Protein AF-A0A2C5YL53-F1 (afdb_monomer_lite)

pLDDT: mean 87.65, std 9.69, range [36.19, 98.06]

Structure (mmCIF, N/CA/C/O backbone):
data_AF-A0A2C5YL53-F1
#
_entry.id   AF-A0A2C5YL53-F1
#
loop_
_atom_site.group_PDB
_atom_site.id
_atom_site.type_symbol
_atom_site.label_atom_id
_atom_site.label_alt_id
_atom_site.label_comp_id
_atom_site.label_asym_id
_atom_site.label_entity_id
_atom_site.label_seq_id
_atom_site.pdbx_PDB_ins_code
_atom_site.Cartn_x
_atom_site.Cartn_y
_atom_site.Cartn_z
_atom_site.occupancy
_atom_site.B_iso_or_equiv
_atom_site.auth_seq_id
_atom_site.auth_comp_id
_atom_site.auth_asym_id
_atom_site.auth_atom_id
_atom_site.pdbx_PDB_model_num
ATOM 1 N N . MET A 1 1 ? 35.167 1.825 -44.037 1.00 55.91 1 MET A N 1
ATOM 2 C CA . MET A 1 1 ? 34.354 2.134 -42.849 1.00 55.91 1 MET A CA 1
ATOM 3 C C . MET A 1 1 ? 33.464 3.295 -43.216 1.00 55.91 1 MET A C 1
ATOM 5 O O . MET A 1 1 ? 33.931 4.430 -43.258 1.00 55.91 1 MET A O 1
ATOM 9 N N . SER A 1 2 ? 32.232 2.984 -43.603 1.00 74.94 2 SER A N 1
ATOM 10 C CA . SER A 1 2 ? 31.221 4.004 -43.865 1.00 74.94 2 SER A CA 1
ATOM 11 C C . SER A 1 2 ? 30.862 4.722 -42.558 1.00 74.94 2 SER A C 1
ATOM 13 O O . SER A 1 2 ? 30.930 4.134 -41.478 1.00 74.94 2 SER A O 1
ATOM 15 N N . TYR A 1 3 ? 30.468 5.994 -42.646 1.00 77.06 3 TYR A N 1
ATOM 16 C CA . TYR A 1 3 ? 29.974 6.778 -41.508 1.00 77.06 3 TYR A CA 1
ATOM 17 C C . TYR A 1 3 ? 28.861 6.039 -40.740 1.00 77.06 3 TYR A C 1
ATOM 19 O O . TYR A 1 3 ? 28.864 6.017 -39.510 1.00 77.06 3 TYR A O 1
ATOM 27 N N . PHE A 1 4 ? 27.978 5.352 -41.472 1.00 78.06 4 PHE A N 1
ATOM 28 C CA . PHE A 1 4 ? 26.889 4.553 -40.912 1.00 78.06 4 PHE A CA 1
ATOM 29 C C . PHE A 1 4 ? 27.390 3.344 -40.103 1.00 78.06 4 PHE A C 1
ATOM 31 O O . PHE A 1 4 ? 26.978 3.153 -38.963 1.00 78.06 4 PHE A O 1
ATOM 38 N N . GLU A 1 5 ? 28.344 2.572 -40.634 1.00 79.69 5 GLU A N 1
ATOM 39 C CA . GLU A 1 5 ? 28.942 1.426 -39.926 1.00 79.69 5 GLU A CA 1
ATOM 40 C C . GLU A 1 5 ? 29.615 1.865 -38.619 1.00 79.69 5 GLU A C 1
ATOM 42 O O . GLU A 1 5 ? 29.435 1.239 -37.574 1.00 79.69 5 GLU A O 1
ATOM 47 N N . ALA A 1 6 ? 30.337 2.991 -38.652 1.00 80.12 6 ALA A N 1
ATOM 48 C CA . ALA A 1 6 ? 30.967 3.566 -37.468 1.00 80.12 6 ALA A CA 1
ATOM 49 C C . ALA A 1 6 ? 29.929 4.026 -36.425 1.00 80.12 6 ALA A C 1
ATOM 51 O O . ALA A 1 6 ? 30.144 3.860 -35.222 1.00 80.12 6 ALA A O 1
ATOM 52 N N . GLN A 1 7 ? 28.792 4.573 -36.865 1.00 81.19 7 GLN A N 1
ATOM 53 C CA . GLN A 1 7 ? 27.691 5.000 -35.998 1.00 81.19 7 GLN A CA 1
ATOM 54 C C . GLN A 1 7 ? 26.945 3.817 -35.361 1.00 81.19 7 GLN A C 1
ATOM 56 O O . GLN A 1 7 ? 26.636 3.865 -34.165 1.00 81.19 7 GLN A O 1
ATOM 61 N N . VAL A 1 8 ? 26.715 2.740 -36.117 1.00 83.50 8 VAL A N 1
ATOM 62 C CA . VAL A 1 8 ? 26.142 1.482 -35.611 1.00 83.50 8 VAL A CA 1
ATOM 63 C C . VAL A 1 8 ? 27.079 0.854 -34.581 1.00 83.50 8 VAL A C 1
ATOM 65 O O . VAL A 1 8 ? 26.652 0.527 -33.473 1.00 83.50 8 VAL A O 1
ATOM 68 N N . GLN A 1 9 ? 28.374 0.758 -34.890 1.00 83.94 9 GLN A N 1
ATOM 69 C CA . GLN A 1 9 ? 29.352 0.150 -33.989 1.00 83.94 9 GLN A CA 1
ATOM 70 C C . GLN A 1 9 ? 29.544 0.967 -32.704 1.00 83.94 9 GLN A C 1
ATOM 72 O O . GLN A 1 9 ? 29.633 0.397 -31.617 1.00 83.94 9 GLN A O 1
ATOM 77 N N . LYS A 1 10 ? 29.522 2.303 -32.798 1.00 82.94 10 LYS A N 1
ATOM 78 C CA . LYS A 1 10 ? 29.564 3.203 -31.634 1.00 82.94 10 LYS A CA 1
ATOM 79 C C . LYS A 1 10 ? 28.317 3.080 -30.750 1.00 82.94 10 LYS A C 1
ATOM 81 O O . LYS A 1 10 ? 28.411 3.221 -29.533 1.00 82.94 10 LYS A O 1
ATOM 86 N N . SER A 1 11 ? 27.162 2.814 -31.351 1.00 86.94 11 SER A N 1
ATOM 87 C CA . SER A 1 11 ? 25.888 2.679 -30.639 1.00 86.94 11 SER A CA 1
ATOM 88 C C . SER A 1 11 ? 25.658 1.287 -30.045 1.00 86.94 11 SER A C 1
ATOM 90 O O . SER A 1 11 ? 24.863 1.153 -29.117 1.00 86.94 11 SER A O 1
ATOM 92 N N . ALA A 1 12 ? 26.362 0.258 -30.526 1.00 88.31 12 ALA A N 1
ATOM 93 C CA . ALA A 1 12 ? 26.177 -1.132 -30.107 1.00 88.31 12 ALA A CA 1
ATOM 94 C C . ALA A 1 12 ? 26.400 -1.343 -28.600 1.00 88.31 12 ALA A C 1
ATOM 96 O O . ALA A 1 12 ? 25.558 -1.944 -27.932 1.00 88.31 12 ALA A O 1
ATOM 97 N N . THR A 1 13 ? 27.483 -0.790 -28.041 1.00 88.06 13 THR A N 1
ATOM 98 C CA . THR A 1 13 ? 27.760 -0.867 -26.595 1.00 88.06 13 THR A CA 1
ATOM 99 C C . THR A 1 13 ? 26.643 -0.215 -25.787 1.00 88.06 13 THR A C 1
ATOM 101 O O . THR A 1 13 ? 26.160 -0.781 -24.811 1.00 88.06 13 THR A O 1
ATOM 104 N N . ARG A 1 14 ? 26.167 0.951 -26.239 1.00 88.69 14 ARG A N 1
ATOM 105 C CA . ARG A 1 14 ? 25.099 1.683 -25.558 1.00 88.69 14 ARG A CA 1
ATOM 106 C C . ARG A 1 14 ? 23.754 0.955 -25.625 1.00 88.69 14 ARG A C 1
ATOM 108 O O . ARG A 1 14 ? 22.998 0.990 -24.660 1.00 88.69 14 ARG A O 1
ATOM 115 N N . ASN A 1 15 ? 23.463 0.297 -26.743 1.00 91.88 15 ASN A N 1
ATOM 116 C CA . ASN A 1 15 ? 22.277 -0.538 -26.913 1.00 91.88 15 ASN A CA 1
ATOM 117 C C . ASN A 1 15 ? 22.295 -1.719 -25.926 1.00 91.88 15 ASN A C 1
ATOM 119 O O . ASN A 1 15 ? 21.332 -1.915 -25.191 1.00 91.88 15 ASN A O 1
ATOM 123 N N . ALA A 1 16 ? 23.423 -2.433 -25.825 1.00 92.25 16 ALA A N 1
ATOM 124 C CA . ALA A 1 16 ? 23.577 -3.544 -24.885 1.00 92.25 16 ALA A CA 1
ATOM 125 C C . ALA A 1 16 ? 23.366 -3.115 -23.420 1.00 92.25 16 ALA A C 1
ATOM 127 O O . ALA A 1 16 ? 22.621 -3.770 -22.696 1.00 92.25 16 ALA A O 1
ATOM 128 N N . GLU A 1 17 ? 23.946 -1.982 -23.004 1.00 92.81 17 GLU A N 1
ATOM 129 C CA . GLU A 1 17 ? 23.732 -1.410 -21.663 1.00 92.81 17 GLU A CA 1
ATOM 130 C C . GLU A 1 17 ? 22.253 -1.100 -21.383 1.00 92.81 17 GLU A C 1
ATOM 132 O O . GLU A 1 17 ? 21.745 -1.380 -20.296 1.00 92.81 17 GLU A O 1
ATOM 137 N N . LEU A 1 18 ? 21.550 -0.504 -22.353 1.00 93.38 18 LEU A N 1
ATOM 138 C CA . LEU A 1 18 ? 20.139 -0.143 -22.207 1.00 93.38 18 LEU A CA 1
ATOM 139 C C . LEU A 1 18 ? 19.238 -1.380 -22.154 1.00 93.38 18 LEU A C 1
ATOM 141 O O . LEU A 1 18 ? 18.326 -1.420 -21.333 1.00 93.38 18 LEU A O 1
ATOM 145 N N . LEU A 1 19 ? 19.506 -2.393 -22.981 1.00 94.31 19 LEU A N 1
ATOM 146 C CA . LEU A 1 19 ? 18.771 -3.659 -22.964 1.00 94.31 19 LEU A CA 1
ATOM 147 C C . LEU A 1 19 ? 18.985 -4.425 -21.658 1.00 94.31 19 LEU A C 1
ATOM 149 O O . LEU A 1 19 ? 18.028 -4.970 -21.111 1.00 94.31 19 LEU A O 1
ATOM 153 N N . GLN A 1 20 ? 20.209 -4.426 -21.128 1.00 95.06 20 GLN A N 1
ATOM 154 C CA . GLN A 1 20 ? 20.484 -5.014 -19.822 1.00 95.06 20 GLN A CA 1
ATOM 155 C C . GL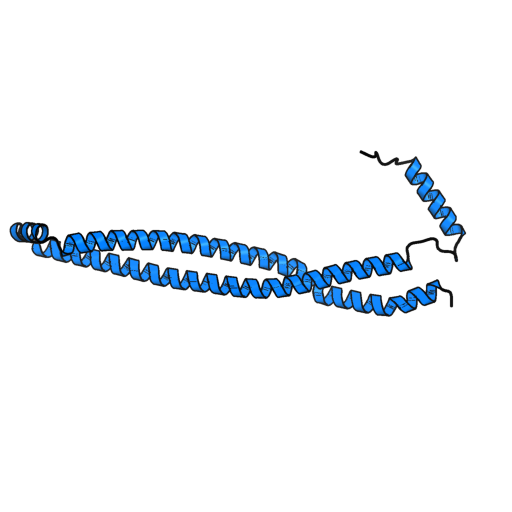N A 1 20 ? 19.692 -4.295 -18.722 1.00 95.06 20 GLN A C 1
ATOM 157 O O . GLN A 1 20 ? 19.012 -4.944 -17.931 1.00 95.06 20 GLN A O 1
ATOM 162 N N . LEU A 1 21 ? 19.712 -2.958 -18.708 1.00 92.94 21 LEU A N 1
ATOM 163 C CA . LEU A 1 21 ? 18.955 -2.167 -17.735 1.00 92.94 21 LEU A CA 1
ATOM 164 C C . LEU A 1 21 ? 17.440 -2.405 -17.844 1.00 92.94 21 LEU A C 1
ATOM 166 O O . LEU A 1 21 ? 16.752 -2.462 -16.823 1.00 92.94 21 LEU A O 1
ATOM 170 N N . LEU A 1 22 ? 16.913 -2.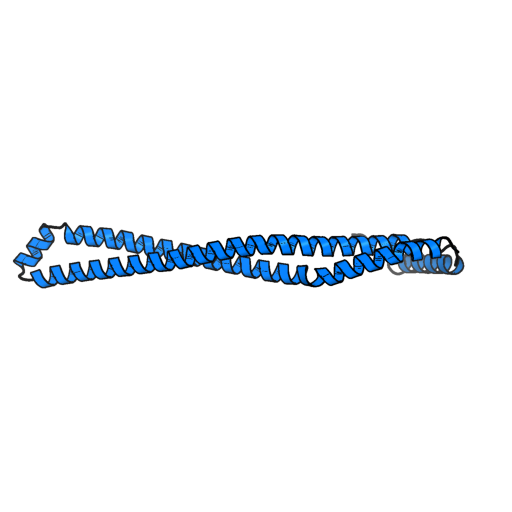553 -19.062 1.00 93.50 22 LEU A N 1
ATOM 171 C CA . LEU A 1 22 ? 15.511 -2.905 -19.289 1.00 93.50 22 LEU A CA 1
ATOM 172 C C . LEU A 1 22 ? 15.189 -4.282 -18.712 1.00 93.50 22 LEU A C 1
ATOM 174 O O . LEU A 1 22 ? 14.246 -4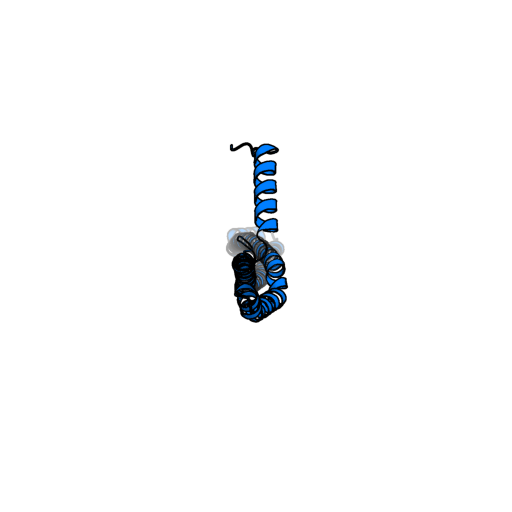.385 -17.936 1.00 93.50 22 LEU A O 1
ATOM 178 N N . ALA A 1 23 ? 16.004 -5.299 -19.000 1.00 93.12 23 ALA A N 1
ATOM 179 C CA . ALA A 1 23 ? 15.816 -6.647 -18.465 1.00 93.12 23 ALA A CA 1
ATOM 180 C C . ALA A 1 23 ? 15.867 -6.680 -16.926 1.00 93.12 23 ALA A C 1
ATOM 182 O O . ALA A 1 23 ? 15.050 -7.339 -16.287 1.00 93.12 23 ALA A O 1
ATOM 183 N N . GLU A 1 24 ? 16.783 -5.925 -16.316 1.00 93.00 24 GLU A N 1
ATOM 184 C CA . GLU A 1 24 ? 16.892 -5.812 -14.857 1.00 93.00 24 GLU A CA 1
ATOM 185 C C . GLU A 1 24 ? 15.666 -5.137 -14.222 1.00 93.00 24 GLU A C 1
ATOM 187 O O . GLU A 1 24 ? 15.317 -5.441 -13.082 1.00 93.00 24 GLU A O 1
ATOM 192 N N . THR A 1 25 ? 14.995 -4.231 -14.938 1.00 93.88 25 THR A N 1
ATOM 193 C CA . THR A 1 25 ? 13.903 -3.400 -14.398 1.00 93.88 25 THR A CA 1
ATOM 194 C C . THR A 1 25 ? 12.515 -3.742 -14.942 1.00 93.88 25 THR A C 1
ATOM 196 O O . THR A 1 25 ? 11.543 -3.104 -14.546 1.00 93.88 25 THR A O 1
ATOM 199 N N . ASP A 1 26 ? 12.394 -4.760 -15.793 1.00 91.75 26 ASP A N 1
ATOM 200 C CA . ASP A 1 26 ? 11.147 -5.140 -16.474 1.00 91.75 26 ASP A CA 1
ATOM 201 C C . ASP A 1 26 ? 10.015 -5.489 -15.490 1.00 91.75 26 ASP A C 1
ATOM 203 O O . ASP A 1 26 ? 8.858 -5.101 -15.645 1.00 91.75 26 ASP A O 1
ATOM 207 N N . HIS A 1 27 ? 10.376 -6.126 -14.376 1.00 91.25 27 HIS A N 1
ATOM 208 C CA . HIS A 1 27 ? 9.446 -6.486 -13.308 1.00 91.25 27 HIS A CA 1
ATOM 209 C C . HIS A 1 27 ? 8.880 -5.278 -12.537 1.00 91.25 27 HIS A C 1
ATOM 211 O O . HIS A 1 27 ? 7.893 -5.424 -11.814 1.00 91.25 27 HIS A O 1
ATOM 217 N N . ALA A 1 28 ? 9.491 -4.093 -12.640 1.00 91.94 28 ALA A N 1
ATOM 218 C CA . ALA A 1 28 ? 9.195 -2.972 -11.751 1.00 91.94 28 ALA A CA 1
ATOM 219 C C . ALA A 1 28 ? 7.803 -2.369 -11.983 1.00 91.94 28 ALA A C 1
ATOM 221 O O . ALA A 1 28 ? 7.126 -2.025 -11.016 1.00 91.94 28 ALA A O 1
ATOM 222 N N . SER A 1 29 ? 7.362 -2.260 -13.238 1.00 90.31 29 SER A N 1
ATOM 223 C CA . SER A 1 29 ? 6.042 -1.717 -13.589 1.00 90.31 29 SER A CA 1
ATOM 224 C C . SER A 1 29 ? 4.882 -2.588 -13.081 1.00 90.31 29 SER A C 1
ATOM 226 O O . SER A 1 29 ? 4.065 -2.074 -12.313 1.00 90.31 29 SER A O 1
ATOM 228 N N . PRO A 1 30 ? 4.803 -3.900 -13.399 1.00 94.00 30 PRO A N 1
ATOM 229 C CA . PRO A 1 30 ? 3.730 -4.746 -12.873 1.00 94.00 30 PRO A CA 1
ATOM 230 C C . PRO A 1 30 ? 3.794 -4.888 -11.344 1.00 94.00 30 PRO A C 1
ATOM 232 O O . PRO A 1 30 ? 2.756 -4.881 -10.679 1.00 94.00 30 PRO A O 1
ATOM 235 N N . ALA A 1 31 ? 4.999 -4.946 -10.761 1.00 93.31 31 ALA A N 1
ATOM 236 C CA . ALA A 1 31 ? 5.160 -4.976 -9.309 1.00 93.31 31 ALA A CA 1
ATOM 237 C C . ALA A 1 31 ? 4.657 -3.686 -8.642 1.00 93.31 31 ALA A C 1
ATOM 239 O O . ALA A 1 31 ? 4.032 -3.752 -7.583 1.00 93.31 31 ALA A O 1
ATOM 240 N N . LEU A 1 32 ? 4.887 -2.518 -9.256 1.00 94.62 32 LEU A N 1
ATOM 241 C CA . LEU A 1 32 ? 4.387 -1.235 -8.764 1.00 94.62 32 LEU A CA 1
ATOM 242 C C . LEU A 1 32 ? 2.856 -1.194 -8.765 1.00 94.62 32 LEU A C 1
ATOM 244 O O . LEU A 1 32 ? 2.268 -0.809 -7.755 1.00 94.62 32 LEU A O 1
ATOM 248 N N . GLU A 1 33 ? 2.209 -1.621 -9.851 1.00 94.75 33 GLU A N 1
ATOM 249 C CA . GLU A 1 33 ? 0.744 -1.670 -9.934 1.00 94.75 33 GLU A CA 1
ATOM 250 C C . GLU A 1 33 ? 0.142 -2.586 -8.864 1.00 94.75 33 GLU A C 1
ATOM 252 O O . GLU A 1 33 ? -0.800 -2.205 -8.164 1.00 94.75 33 GLU A O 1
ATOM 257 N N . GLN A 1 34 ? 0.713 -3.780 -8.689 1.00 95.31 34 GLN A N 1
ATOM 258 C CA . GLN A 1 34 ? 0.279 -4.705 -7.647 1.00 95.31 34 GLN A CA 1
ATOM 259 C C . GLN A 1 34 ? 0.463 -4.099 -6.249 1.00 95.31 34 GLN A C 1
ATOM 261 O O . GLN A 1 34 ? -0.440 -4.185 -5.413 1.00 95.31 34 GLN A O 1
ATOM 266 N N . HIS A 1 35 ? 1.596 -3.438 -6.000 1.00 95.12 35 HIS A N 1
ATOM 267 C CA . HIS A 1 35 ? 1.850 -2.762 -4.730 1.00 95.12 35 HIS A CA 1
ATOM 268 C C . HIS A 1 35 ? 0.895 -1.597 -4.472 1.00 95.12 35 HIS A C 1
ATOM 270 O O . HIS A 1 35 ? 0.518 -1.375 -3.322 1.00 95.12 35 HIS A O 1
ATOM 276 N N . MET A 1 36 ? 0.491 -0.857 -5.507 1.00 95.69 36 MET A N 1
ATOM 277 C CA . MET A 1 36 ? -0.504 0.209 -5.376 1.00 95.69 36 MET A CA 1
ATOM 278 C C . MET A 1 36 ? -1.863 -0.345 -4.948 1.00 95.69 36 MET A C 1
ATOM 280 O O . MET A 1 36 ? -2.457 0.191 -4.017 1.00 95.69 36 MET A O 1
ATOM 284 N N . ARG A 1 37 ? -2.303 -1.465 -5.533 1.00 97.12 37 ARG A N 1
ATOM 285 C CA . ARG A 1 37 ? -3.545 -2.141 -5.119 1.00 97.12 37 ARG A CA 1
ATOM 286 C C . ARG A 1 37 ? -3.478 -2.647 -3.680 1.00 97.12 37 ARG A C 1
ATOM 288 O O . ARG A 1 37 ? -4.430 -2.483 -2.928 1.00 97.12 37 ARG A O 1
ATOM 295 N N . PHE A 1 38 ? -2.347 -3.226 -3.275 1.00 96.81 38 PHE A N 1
ATOM 296 C CA . PHE A 1 38 ? -2.137 -3.646 -1.885 1.00 96.81 38 PHE A CA 1
ATOM 297 C C . PHE A 1 38 ? -2.215 -2.462 -0.911 1.00 96.81 38 PHE A C 1
ATOM 299 O O . PHE A 1 38 ? -2.817 -2.546 0.154 1.00 96.81 38 PHE A O 1
ATOM 306 N N . ILE A 1 39 ? -1.635 -1.330 -1.301 1.00 97.50 39 ILE A N 1
ATOM 307 C CA . ILE A 1 39 ? -1.707 -0.073 -0.561 1.00 97.50 39 ILE A CA 1
ATOM 308 C C . ILE A 1 39 ? -3.153 0.424 -0.414 1.00 97.50 39 ILE A C 1
ATOM 310 O O . ILE A 1 39 ? -3.530 0.864 0.671 1.00 97.50 39 ILE A O 1
ATOM 314 N N . GLU A 1 40 ? -3.939 0.378 -1.487 1.00 97.81 40 GLU A N 1
ATOM 315 C CA . GLU A 1 40 ? -5.350 0.774 -1.473 1.00 97.81 40 GLU A CA 1
ATOM 316 C C . GLU A 1 40 ? -6.175 -0.134 -0.559 1.00 97.81 40 GLU A C 1
ATOM 318 O O . GLU A 1 40 ? -6.999 0.356 0.211 1.00 97.81 40 GLU A O 1
ATOM 323 N N . ASP A 1 41 ? -5.911 -1.441 -0.587 1.00 97.88 41 ASP A N 1
ATOM 324 C CA . ASP A 1 41 ? -6.551 -2.399 0.313 1.00 97.88 41 ASP A CA 1
ATOM 325 C C . ASP A 1 41 ? -6.213 -2.109 1.784 1.00 97.88 41 ASP A C 1
ATOM 327 O O . ASP A 1 41 ? -7.112 -2.029 2.620 1.00 97.88 41 ASP A O 1
ATOM 331 N N . LEU A 1 42 ? -4.943 -1.827 2.103 1.00 98.00 42 LEU A N 1
ATOM 332 C CA . LEU A 1 42 ? -4.546 -1.391 3.447 1.00 98.00 42 LEU A CA 1
ATOM 333 C C . LEU A 1 42 ? -5.263 -0.100 3.872 1.00 98.00 42 LEU A C 1
ATOM 335 O O . LEU A 1 42 ? -5.709 -0.002 5.014 1.00 98.00 42 LEU A O 1
ATOM 339 N N . ASP A 1 43 ? -5.412 0.881 2.977 1.00 97.81 43 ASP A N 1
ATOM 340 C CA . ASP A 1 43 ? -6.159 2.111 3.275 1.00 97.81 43 ASP A CA 1
ATOM 341 C C . ASP A 1 43 ? -7.639 1.828 3.570 1.00 97.81 43 ASP A C 1
ATOM 343 O O . ASP A 1 43 ? -8.207 2.428 4.487 1.00 97.81 43 ASP A O 1
ATOM 347 N N . CYS A 1 44 ? -8.264 0.908 2.833 1.00 98.06 44 CYS A N 1
ATOM 348 C CA . CYS A 1 44 ? -9.629 0.457 3.101 1.00 98.06 44 CYS A CA 1
ATOM 349 C C . CYS A 1 44 ? -9.730 -0.235 4.467 1.00 98.06 44 CYS A C 1
ATOM 351 O O . CYS A 1 44 ? -10.581 0.133 5.275 1.00 98.06 44 CYS A O 1
ATOM 353 N N . GLN A 1 45 ? -8.817 -1.159 4.778 1.00 97.56 45 GLN A N 1
ATOM 354 C CA . GLN A 1 45 ? -8.795 -1.853 6.069 1.00 97.56 45 GLN A CA 1
ATOM 355 C C . GLN A 1 45 ? -8.582 -0.890 7.249 1.00 97.56 45 GLN A C 1
ATOM 357 O O . GLN A 1 45 ? -9.226 -1.036 8.292 1.00 97.56 45 GLN A O 1
ATOM 362 N N . ILE A 1 46 ? -7.721 0.123 7.092 1.00 98.06 46 ILE A N 1
ATOM 363 C CA . ILE A 1 46 ? -7.510 1.167 8.106 1.00 98.06 46 ILE A CA 1
ATOM 364 C C . ILE A 1 46 ? -8.795 1.969 8.329 1.00 98.06 46 ILE A C 1
ATOM 366 O O . ILE A 1 46 ? -9.158 2.210 9.479 1.00 98.06 46 ILE A O 1
ATOM 370 N N . ARG A 1 47 ? -9.505 2.359 7.260 1.00 98.06 47 ARG A N 1
ATOM 371 C CA . ARG A 1 47 ? -10.778 3.094 7.371 1.00 98.06 47 ARG A CA 1
ATOM 372 C C . ARG A 1 47 ? -11.837 2.277 8.101 1.00 98.06 47 ARG A C 1
ATOM 374 O O . ARG A 1 47 ? -12.437 2.783 9.046 1.00 98.06 47 ARG A O 1
ATOM 381 N N . ASP A 1 48 ? -12.006 1.014 7.723 1.00 97.62 48 ASP A N 1
ATOM 382 C CA . ASP A 1 48 ? -12.945 0.101 8.378 1.00 97.62 48 ASP A CA 1
ATOM 383 C C . ASP A 1 48 ? -12.613 -0.066 9.866 1.00 97.62 48 ASP A C 1
ATOM 385 O O . ASP A 1 48 ? -13.499 -0.057 10.725 1.00 97.62 48 ASP A O 1
ATOM 389 N N . SER A 1 49 ? -11.326 -0.199 10.191 1.00 97.00 49 SER A N 1
ATOM 390 C CA . SER A 1 49 ? -10.861 -0.308 11.571 1.00 97.00 49 SER A CA 1
ATOM 391 C C . SER A 1 49 ? -11.078 0.991 12.361 1.00 97.00 49 SER A C 1
ATOM 393 O O . SER A 1 49 ? -11.582 0.956 13.485 1.00 97.00 49 SER A O 1
ATOM 395 N N . ASP A 1 50 ? -10.798 2.154 11.766 1.00 97.12 50 ASP A N 1
ATOM 396 C CA . ASP A 1 50 ? -11.071 3.464 12.368 1.00 97.12 50 ASP A CA 1
ATOM 397 C C . ASP A 1 50 ? -12.579 3.650 12.642 1.00 97.12 50 ASP A C 1
ATOM 399 O O . ASP A 1 50 ? -12.968 4.164 13.696 1.00 97.12 50 ASP A O 1
ATOM 403 N N . GLU A 1 51 ? -13.456 3.205 11.738 1.00 97.25 51 GLU A N 1
ATOM 404 C CA . GLU A 1 51 ? -14.908 3.215 11.947 1.00 97.25 51 GLU A CA 1
ATOM 405 C C . GLU A 1 51 ? -15.339 2.280 13.082 1.00 97.25 51 GLU A C 1
ATOM 407 O O . GLU A 1 51 ? -16.140 2.666 13.947 1.00 97.25 51 GLU A O 1
ATOM 412 N N . ARG A 1 52 ? -14.769 1.071 13.150 1.00 96.00 52 ARG A N 1
ATOM 413 C CA . ARG A 1 52 ? -15.007 0.139 14.263 1.00 96.00 52 ARG A CA 1
ATOM 414 C C . ARG A 1 52 ? -14.581 0.754 15.588 1.00 96.00 52 ARG A C 1
ATOM 416 O O . ARG A 1 52 ? -15.374 0.719 16.533 1.00 96.00 52 ARG A O 1
ATOM 423 N N . LEU A 1 53 ? -13.407 1.380 15.650 1.00 96.25 53 LEU A N 1
ATOM 424 C CA . LEU A 1 53 ? -12.915 2.087 16.833 1.00 96.25 53 LEU A CA 1
ATOM 425 C C . LEU A 1 53 ? -13.847 3.219 17.262 1.00 96.25 53 LEU A C 1
ATOM 427 O O . LEU A 1 53 ? -14.164 3.319 18.447 1.00 96.25 53 LEU A O 1
ATOM 431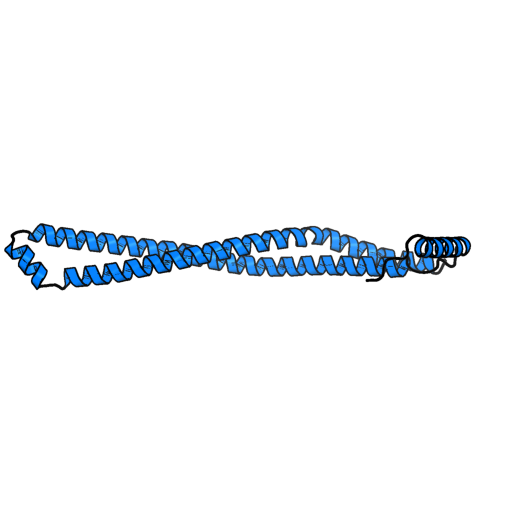 N N . ARG A 1 54 ? -14.364 4.021 16.322 1.00 95.56 54 ARG A N 1
ATOM 432 C CA . ARG A 1 54 ? -15.376 5.058 16.613 1.00 95.56 54 ARG A CA 1
ATOM 433 C C . ARG A 1 54 ? -16.666 4.462 17.177 1.00 95.56 54 ARG A C 1
ATOM 435 O O . ARG A 1 54 ? -17.240 4.993 18.127 1.00 95.56 54 ARG A O 1
ATOM 442 N N . SER A 1 55 ? -17.124 3.338 16.629 1.00 95.25 55 SER A N 1
ATOM 443 C CA . SER A 1 55 ? -18.326 2.664 17.131 1.00 95.25 55 SER A CA 1
ATOM 444 C C . SER A 1 55 ? -18.120 2.089 18.541 1.00 95.25 55 SER A C 1
ATOM 446 O O . SER A 1 55 ? -19.013 2.161 19.389 1.00 95.25 55 SER A O 1
ATOM 448 N N . LEU A 1 56 ? -16.934 1.534 18.814 1.00 94.50 56 LEU A N 1
ATOM 449 C CA . LEU A 1 56 ? -16.578 0.957 20.106 1.00 94.50 56 LEU A CA 1
ATOM 450 C C . LEU A 1 56 ? -16.343 2.039 21.160 1.00 94.50 56 LEU A C 1
ATOM 452 O O . LEU A 1 56 ? -16.776 1.861 22.297 1.00 94.50 56 LEU A O 1
ATOM 456 N N . SER A 1 57 ? -15.729 3.168 20.798 1.00 91.38 57 SER A N 1
ATOM 457 C CA . SER A 1 57 ? -15.549 4.307 21.702 1.00 91.38 57 SER A CA 1
ATOM 458 C C . SER A 1 57 ? -16.892 4.924 22.092 1.00 91.38 57 SER A C 1
ATOM 460 O O . SER A 1 57 ? -17.133 5.153 23.275 1.00 91.38 57 SER A O 1
ATOM 462 N N . SER A 1 58 ? -17.823 5.062 21.142 1.00 92.50 58 SER A N 1
ATOM 463 C CA . SER A 1 58 ? -19.193 5.499 21.431 1.00 92.50 58 SER A CA 1
ATOM 464 C C . SER A 1 58 ? -19.902 4.556 22.416 1.00 92.50 58 SER A C 1
ATOM 466 O O . SER A 1 58 ? -20.458 5.014 23.416 1.00 92.50 58 SER A O 1
ATOM 468 N N . LYS A 1 59 ? -19.807 3.233 22.200 1.00 90.00 59 LYS A N 1
ATOM 469 C CA . LYS A 1 59 ? -20.359 2.210 23.112 1.00 90.00 59 LYS A CA 1
ATOM 470 C C . LYS A 1 59 ? -19.703 2.232 24.492 1.00 90.00 59 LYS A C 1
ATOM 472 O O . LYS A 1 59 ? -20.384 2.050 25.501 1.00 90.00 59 LYS A O 1
ATOM 477 N N . ARG A 1 60 ? -18.386 2.444 24.548 1.00 88.44 60 ARG A N 1
ATOM 478 C CA . ARG A 1 60 ? -17.632 2.583 25.799 1.00 88.44 60 ARG A CA 1
ATOM 479 C C . ARG A 1 60 ? -18.142 3.785 26.586 1.00 88.44 60 ARG A C 1
ATOM 481 O O . ARG A 1 60 ? -18.414 3.652 27.773 1.00 88.44 60 ARG A O 1
ATOM 488 N N . ASP A 1 61 ? -18.312 4.929 25.931 1.00 88.25 61 ASP A N 1
ATOM 489 C CA . ASP A 1 61 ? -18.725 6.171 26.584 1.00 88.25 61 ASP A CA 1
ATOM 490 C C . ASP A 1 61 ? -20.186 6.114 27.050 1.00 88.25 61 ASP A C 1
ATOM 492 O O . ASP A 1 61 ? -20.505 6.587 28.145 1.00 88.25 61 ASP A O 1
ATOM 496 N N . SER A 1 62 ? -21.082 5.503 26.264 1.00 85.56 62 SER A N 1
ATOM 497 C CA . SER A 1 62 ? -22.465 5.263 26.693 1.00 85.56 62 SER A CA 1
ATOM 498 C C . SER A 1 62 ? -22.528 4.281 27.864 1.00 85.56 62 SER A C 1
ATOM 500 O O . SER A 1 62 ? -23.215 4.554 28.849 1.00 85.56 62 SER A O 1
ATOM 502 N N . GLY A 1 63 ? -21.766 3.183 27.795 1.00 79.81 63 GLY A N 1
ATOM 503 C CA . GLY A 1 63 ? -21.695 2.176 28.854 1.00 79.81 63 GLY A CA 1
ATOM 504 C C . GLY A 1 63 ? -21.114 2.733 30.154 1.00 79.81 63 GLY A C 1
ATOM 505 O O . GLY A 1 63 ? -21.658 2.482 31.226 1.00 79.81 63 GLY A O 1
ATOM 506 N N . LEU A 1 64 ? -20.070 3.563 30.071 1.00 83.44 64 LEU A N 1
ATOM 507 C CA . LEU A 1 64 ? -19.479 4.233 31.230 1.00 83.44 64 LEU A CA 1
ATOM 508 C C . LEU A 1 64 ? -20.482 5.176 31.906 1.00 83.44 64 LEU A C 1
ATOM 510 O O . LEU A 1 64 ? -20.638 5.130 33.125 1.00 83.44 64 LEU A O 1
ATOM 514 N N . LYS A 1 65 ? -21.198 5.995 31.123 1.00 83.38 65 LYS A N 1
ATOM 515 C CA . LYS A 1 65 ? -22.239 6.897 31.645 1.00 83.38 65 LYS A CA 1
ATOM 516 C C . LYS A 1 65 ? -23.369 6.125 32.321 1.00 83.38 65 LYS A C 1
ATOM 518 O O . LYS A 1 65 ? -23.857 6.548 33.367 1.00 83.38 65 LYS A O 1
ATOM 523 N N . GLU A 1 66 ? -23.805 5.012 31.737 1.00 79.00 66 GLU A N 1
ATOM 524 C CA . GLU A 1 66 ? -24.859 4.182 32.320 1.00 79.00 66 GLU A CA 1
ATOM 525 C C . GLU A 1 66 ? -24.398 3.492 33.608 1.00 79.00 66 GLU A C 1
ATOM 527 O O . GLU A 1 66 ? -25.110 3.543 34.613 1.00 79.00 66 GLU A O 1
ATOM 532 N N . HIS A 1 67 ? -23.185 2.935 33.614 1.00 78.75 67 HIS A N 1
ATOM 533 C CA . HIS A 1 67 ? -22.590 2.319 34.796 1.00 78.75 67 HIS A CA 1
ATOM 534 C C . HIS A 1 67 ? -22.422 3.331 35.939 1.00 78.75 67 HIS A C 1
ATOM 536 O O . HIS A 1 67 ? -22.858 3.062 37.056 1.00 78.75 67 HIS A O 1
ATOM 542 N N . GLN A 1 68 ? -21.888 4.528 35.660 1.00 81.69 68 GLN A N 1
ATOM 543 C CA . GLN A 1 68 ? -21.773 5.615 36.642 1.00 81.69 68 GLN A CA 1
ATOM 544 C C . GLN A 1 68 ? -23.141 6.010 37.211 1.00 81.69 68 GLN A C 1
ATOM 546 O O . GLN A 1 68 ? -23.314 6.077 38.425 1.00 81.69 68 GLN A O 1
ATOM 551 N N . ARG A 1 69 ? -24.157 6.184 36.353 1.00 79.69 69 ARG A N 1
ATOM 552 C CA . ARG A 1 69 ? -25.530 6.490 36.793 1.00 79.69 69 ARG A CA 1
ATOM 553 C C . ARG A 1 69 ? -26.124 5.394 37.675 1.00 79.69 69 ARG A C 1
ATOM 555 O O . ARG A 1 69 ? -26.841 5.707 38.622 1.00 79.69 69 ARG A O 1
ATOM 562 N N . PHE A 1 70 ? -25.877 4.122 37.364 1.00 72.25 70 PHE A N 1
ATOM 563 C CA . PHE A 1 70 ? -26.372 3.003 38.169 1.00 72.25 70 PHE A CA 1
ATOM 564 C C . PHE A 1 70 ? -25.642 2.884 39.508 1.00 72.25 70 PHE A C 1
ATOM 566 O O . PHE A 1 70 ? -26.299 2.661 40.523 1.00 72.25 70 PHE A O 1
ATOM 573 N N . ARG A 1 71 ? -24.319 3.077 39.517 1.00 77.75 71 ARG A N 1
ATOM 574 C CA . ARG A 1 71 ? -23.473 3.004 40.713 1.00 77.75 71 ARG A CA 1
ATOM 575 C C . ARG A 1 71 ? -23.746 4.148 41.690 1.00 77.75 71 ARG A C 1
ATOM 577 O O . ARG A 1 71 ? -23.887 3.907 42.885 1.00 77.75 71 ARG A O 1
ATOM 584 N N . ASP A 1 72 ? -23.864 5.373 41.181 1.00 80.12 72 ASP A N 1
ATOM 585 C CA . ASP A 1 72 ? -23.919 6.581 42.013 1.00 80.12 72 ASP A CA 1
ATOM 586 C C . ASP A 1 72 ? -25.362 6.946 42.441 1.00 80.12 72 ASP A C 1
ATOM 588 O O . ASP A 1 72 ? -25.581 7.818 43.289 1.00 80.12 72 ASP A O 1
ATOM 592 N N . SER A 1 73 ? -26.387 6.266 41.905 1.00 78.44 73 SER A N 1
ATOM 593 C CA . SER A 1 73 ? -27.790 6.526 42.254 1.00 78.44 73 SER A CA 1
ATOM 594 C C . SER A 1 73 ? -28.190 5.889 43.589 1.00 78.44 73 SER A C 1
ATOM 596 O O . SER A 1 73 ? -28.657 4.750 43.672 1.00 78.44 73 SER A O 1
ATOM 598 N N . HIS A 1 74 ? -28.096 6.693 44.645 1.00 79.00 74 HIS A N 1
ATOM 599 C CA . HIS A 1 74 ? -28.534 6.342 45.997 1.00 79.00 74 HIS A CA 1
ATOM 600 C C . HIS A 1 74 ? -30.046 6.073 46.064 1.00 79.00 74 HIS A C 1
ATOM 602 O O . HIS A 1 74 ? -30.482 5.166 46.769 1.00 79.00 74 HIS A O 1
ATOM 608 N N . VAL A 1 75 ? -30.843 6.798 45.268 1.00 79.62 75 VAL A N 1
ATOM 609 C CA . VAL A 1 75 ? -32.301 6.613 45.173 1.00 79.62 75 VAL A CA 1
ATOM 610 C C . VAL A 1 75 ? -32.647 5.242 44.589 1.00 79.62 75 VAL A C 1
ATOM 612 O O . VAL A 1 75 ? -33.457 4.521 45.166 1.00 79.62 75 VAL A O 1
ATOM 615 N N . ARG A 1 76 ? -32.005 4.825 43.485 1.00 79.62 76 ARG A N 1
ATOM 616 C CA . ARG A 1 76 ? -32.222 3.480 42.921 1.00 79.62 76 ARG A CA 1
ATOM 617 C C . ARG A 1 76 ? -31.796 2.393 43.896 1.00 79.62 76 ARG A C 1
ATOM 619 O O . ARG A 1 76 ? -32.545 1.439 44.086 1.00 79.62 76 ARG A O 1
ATOM 626 N N . ARG A 1 77 ? -30.639 2.553 44.542 1.00 83.69 77 ARG A N 1
ATOM 627 C CA . ARG A 1 77 ? -30.162 1.606 45.555 1.00 83.69 77 ARG A CA 1
ATOM 628 C C . ARG A 1 77 ? -31.167 1.458 46.701 1.00 83.69 77 ARG A C 1
ATOM 630 O O . ARG A 1 77 ? -31.467 0.339 47.104 1.00 83.69 77 ARG A O 1
ATOM 637 N N . PHE A 1 78 ? -31.739 2.568 47.171 1.00 80.88 78 PHE A N 1
ATOM 638 C CA . PHE A 1 78 ? -32.758 2.560 48.219 1.00 80.88 78 PHE A CA 1
ATOM 639 C C . PHE A 1 78 ? -34.051 1.865 47.776 1.00 80.88 78 PHE A C 1
ATOM 641 O O . PHE A 1 78 ? -34.566 1.031 48.512 1.00 80.88 78 PHE A O 1
ATOM 648 N N . VAL A 1 79 ? -34.543 2.131 46.561 1.00 84.06 79 VAL A N 1
ATOM 649 C CA . VAL A 1 79 ? -35.752 1.480 46.020 1.00 84.06 79 VAL A CA 1
ATOM 650 C C . VAL A 1 79 ? -35.570 -0.035 45.890 1.00 84.06 79 VAL A C 1
ATOM 652 O O . VAL A 1 79 ? -36.438 -0.793 46.318 1.00 84.06 79 VAL A O 1
ATOM 655 N N . TYR A 1 80 ? -34.440 -0.496 45.344 1.00 83.75 80 TYR A N 1
ATOM 656 C CA . TYR A 1 80 ? -34.159 -1.933 45.236 1.00 83.75 80 TYR A CA 1
ATOM 657 C C . TYR A 1 80 ? -34.024 -2.595 46.613 1.00 83.75 80 TYR A C 1
ATOM 659 O O . TYR A 1 80 ? -34.520 -3.705 46.800 1.00 83.75 80 TYR A O 1
ATOM 667 N N . LYS A 1 81 ? -33.421 -1.902 47.588 1.00 85.81 81 LYS A N 1
ATOM 668 C CA . LYS A 1 81 ? -33.314 -2.379 48.972 1.00 85.81 81 LYS A CA 1
ATOM 669 C C . LYS A 1 81 ? -34.678 -2.457 49.665 1.00 85.81 81 LYS A C 1
ATOM 671 O O . LYS A 1 81 ? -34.992 -3.476 50.268 1.00 85.81 81 LYS A O 1
ATOM 676 N N . ALA A 1 82 ? -35.512 -1.427 49.525 1.00 84.50 82 ALA A N 1
ATOM 677 C CA . ALA A 1 82 ? -36.865 -1.391 50.079 1.00 84.50 82 ALA A CA 1
ATOM 678 C C . ALA A 1 82 ? -37.782 -2.466 49.466 1.00 84.50 82 ALA A C 1
ATOM 680 O O . ALA A 1 82 ? -38.652 -2.996 50.149 1.00 84.50 82 ALA A O 1
ATOM 681 N N . ALA A 1 83 ? -37.559 -2.830 48.200 1.00 85.25 83 ALA A N 1
ATOM 682 C CA . ALA A 1 83 ? -38.271 -3.914 47.523 1.00 85.25 83 ALA A CA 1
ATOM 683 C C . ALA A 1 83 ? -37.711 -5.324 47.821 1.00 85.25 83 ALA A C 1
ATOM 685 O O . ALA A 1 83 ? -38.202 -6.293 47.244 1.00 85.25 83 ALA A O 1
ATOM 686 N N . GLY A 1 84 ? -36.667 -5.455 48.653 1.00 85.50 84 GLY A N 1
ATOM 687 C CA . GLY A 1 84 ? -36.010 -6.736 48.952 1.00 85.50 84 GLY A CA 1
ATOM 688 C C . GLY A 1 84 ? -35.192 -7.327 47.794 1.00 85.50 84 GLY A C 1
ATOM 689 O O . GLY A 1 84 ? -34.809 -8.492 47.841 1.00 85.50 84 GLY A O 1
ATOM 690 N N . LYS A 1 85 ? -34.908 -6.540 46.749 1.00 87.62 85 LYS A N 1
ATOM 691 C CA . LYS A 1 85 ? -34.229 -6.961 45.508 1.00 87.62 85 LYS A CA 1
ATOM 692 C C . LYS A 1 85 ? -32.773 -6.491 45.444 1.00 87.62 85 LYS A C 1
ATOM 694 O O . LYS A 1 85 ? -32.268 -6.141 44.380 1.00 87.62 85 LYS A O 1
ATOM 699 N N . GLU A 1 86 ? -32.083 -6.447 46.581 1.00 82.12 86 GLU A N 1
ATOM 700 C CA . GLU A 1 86 ? -30.697 -5.958 46.653 1.00 82.12 86 GLU A CA 1
ATOM 701 C C . GLU A 1 86 ? -29.739 -6.797 45.784 1.00 82.12 86 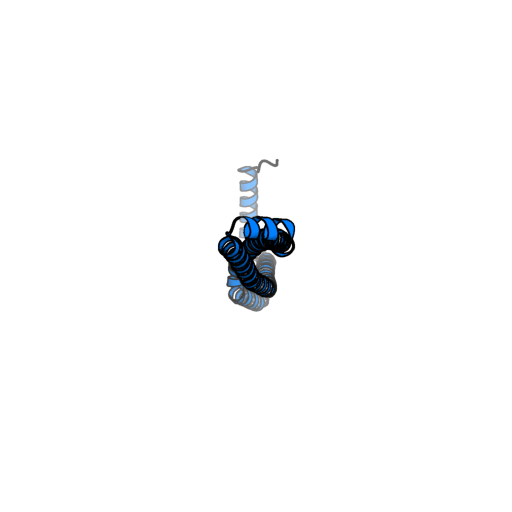GLU A C 1
ATOM 703 O O . GLU A 1 86 ? -28.920 -6.230 45.062 1.00 82.12 86 GLU A O 1
ATOM 708 N N . ASN A 1 87 ? -29.932 -8.121 45.737 1.00 83.75 87 ASN A N 1
ATOM 709 C CA . ASN A 1 87 ? -29.167 -9.026 44.867 1.00 83.75 87 ASN A CA 1
ATOM 710 C C . ASN A 1 87 ? -29.377 -8.756 43.364 1.00 83.75 87 ASN A C 1
ATOM 712 O O . ASN A 1 87 ? -28.448 -8.896 42.570 1.00 83.75 87 ASN A O 1
ATOM 716 N N . ASP A 1 88 ? -30.573 -8.329 42.949 1.00 83.81 88 ASP A N 1
ATOM 717 C CA . ASP A 1 88 ? -30.830 -7.985 41.544 1.00 83.81 88 ASP A CA 1
ATOM 718 C C . ASP A 1 88 ? -30.096 -6.696 41.149 1.00 83.81 88 ASP A C 1
ATOM 720 O O . ASP A 1 88 ? -29.667 -6.539 40.003 1.00 83.81 88 ASP A O 1
ATOM 724 N N . PHE A 1 89 ? -29.954 -5.756 42.090 1.00 82.44 89 PHE A N 1
ATOM 725 C CA . PHE A 1 89 ? -29.215 -4.515 41.875 1.00 82.44 89 PHE A CA 1
ATOM 726 C C . PHE A 1 89 ? -27.714 -4.782 41.716 1.00 82.44 89 PHE A C 1
ATOM 728 O O . PHE A 1 89 ? -27.113 -4.290 40.759 1.00 82.44 89 PHE A O 1
ATOM 735 N N . THR A 1 90 ? -27.120 -5.587 42.603 1.00 82.44 90 THR A N 1
ATOM 736 C CA . THR A 1 90 ? -25.700 -5.964 42.514 1.00 82.44 90 THR A CA 1
ATOM 737 C C . THR A 1 90 ? -25.419 -6.774 41.251 1.00 82.44 90 THR A C 1
ATOM 739 O O . THR A 1 90 ? -24.502 -6.435 40.509 1.00 82.44 90 THR A O 1
ATOM 742 N N . SER A 1 91 ? -26.274 -7.746 40.918 1.00 85.31 91 SER A N 1
ATOM 743 C CA . SER A 1 91 ? -26.152 -8.536 39.687 1.00 85.31 91 SER A CA 1
ATOM 744 C C . SER A 1 91 ? -26.181 -7.665 38.422 1.00 85.31 91 SER A C 1
ATOM 746 O O . SER A 1 91 ? -25.370 -7.850 37.511 1.00 85.31 91 SER A O 1
ATOM 748 N N . LYS A 1 92 ? -27.071 -6.662 38.361 1.00 82.62 92 LYS A N 1
ATOM 749 C CA . LYS A 1 92 ? -27.113 -5.709 37.237 1.00 82.62 92 LYS A CA 1
ATOM 750 C C . LYS A 1 92 ? -25.869 -4.822 37.171 1.00 82.62 92 LYS A C 1
ATOM 752 O O . LYS A 1 92 ? -25.381 -4.569 36.070 1.00 82.62 92 LYS A O 1
ATOM 757 N N . ALA A 1 93 ? -25.352 -4.370 38.313 1.00 81.44 93 ALA A N 1
ATOM 758 C CA . ALA A 1 93 ? -24.129 -3.573 38.367 1.00 81.44 93 ALA A CA 1
ATOM 759 C C . ALA A 1 93 ? -22.907 -4.376 37.883 1.00 81.44 93 ALA A C 1
ATOM 761 O O . ALA A 1 93 ? -22.175 -3.898 37.015 1.00 81.44 93 ALA A O 1
ATOM 762 N N . GLU A 1 94 ? -22.753 -5.618 38.353 1.00 83.50 94 GLU A N 1
ATOM 763 C CA . GLU A 1 94 ? -21.698 -6.538 37.908 1.00 83.50 94 GLU A CA 1
ATOM 764 C C . GLU A 1 94 ? -21.800 -6.847 36.412 1.00 83.50 94 GLU A C 1
ATOM 766 O O . GLU A 1 94 ? -20.794 -6.890 35.703 1.00 83.50 94 GLU A O 1
ATOM 771 N N . LYS A 1 95 ? -23.018 -7.056 35.896 1.00 84.19 95 LYS A N 1
ATOM 772 C CA . LYS A 1 95 ? -23.226 -7.286 34.463 1.00 84.19 95 LYS A CA 1
ATOM 773 C C . LYS A 1 95 ? -22.757 -6.087 33.633 1.00 84.19 95 LYS A C 1
ATOM 775 O O . LYS A 1 95 ? -22.057 -6.289 32.642 1.00 84.19 95 LYS A O 1
ATOM 780 N N . GLY A 1 96 ? -23.081 -4.867 34.063 1.00 79.62 96 GLY A N 1
ATOM 781 C CA . GLY A 1 96 ? -22.625 -3.639 33.407 1.00 79.62 96 GLY A CA 1
ATOM 782 C C . GLY A 1 96 ? -21.103 -3.477 33.433 1.00 79.62 96 GLY A C 1
ATOM 783 O O . GLY A 1 96 ? -20.506 -3.128 32.418 1.00 79.62 96 GLY A O 1
ATOM 784 N N . GLU A 1 97 ? -20.454 -3.800 34.554 1.00 81.56 97 GLU A N 1
ATOM 785 C CA . GLU A 1 97 ? -18.989 -3.786 34.660 1.00 81.56 97 GLU A CA 1
ATOM 786 C C . GLU A 1 97 ? -18.338 -4.797 33.703 1.00 81.56 97 GLU A C 1
ATOM 788 O O . GLU A 1 97 ? -17.421 -4.455 32.954 1.00 81.56 97 GLU A O 1
ATOM 793 N N . ARG A 1 98 ? -18.862 -6.029 33.640 1.00 86.06 98 ARG A N 1
ATOM 794 C CA . ARG A 1 98 ? -18.378 -7.051 32.697 1.00 86.06 98 ARG A CA 1
ATOM 795 C C . ARG A 1 98 ? -18.543 -6.610 31.244 1.00 86.06 98 ARG A C 1
ATOM 797 O O . ARG A 1 98 ? -17.665 -6.871 30.425 1.00 86.06 98 ARG A O 1
ATOM 804 N N . GLU A 1 99 ? -19.662 -5.978 30.900 1.00 84.19 99 GLU A N 1
ATOM 805 C CA . GLU A 1 99 ? -19.901 -5.446 29.554 1.00 84.19 99 GLU A CA 1
ATOM 806 C C . GLU A 1 99 ? -18.942 -4.299 29.217 1.00 84.19 99 GLU A C 1
ATOM 808 O O . GLU A 1 99 ? -18.357 -4.301 28.133 1.00 84.19 99 GLU A O 1
ATOM 813 N N . TYR A 1 100 ? -18.694 -3.389 30.160 1.00 85.00 100 TYR A N 1
ATOM 814 C CA . TYR A 1 100 ? -17.714 -2.315 30.006 1.00 85.00 100 TYR A CA 1
ATOM 815 C C . TYR A 1 100 ? -16.294 -2.856 29.773 1.00 85.00 100 TYR A C 1
ATOM 817 O O . TYR A 1 100 ? -15.646 -2.476 28.796 1.00 85.00 100 TYR A O 1
ATOM 825 N N . ILE A 1 101 ? -15.836 -3.810 30.595 1.00 88.31 101 ILE A N 1
ATOM 826 C CA . ILE A 1 101 ? -14.518 -4.450 30.440 1.00 88.31 101 ILE A CA 1
ATOM 827 C C . ILE A 1 101 ? -14.411 -5.155 29.082 1.00 88.31 101 ILE A C 1
ATOM 829 O O . ILE A 1 101 ? -13.390 -5.044 28.403 1.00 88.31 101 ILE A O 1
ATOM 833 N N . LYS A 1 102 ? -15.472 -5.841 28.634 1.00 91.06 102 LYS A N 1
ATOM 834 C CA . LYS A 1 102 ? -15.505 -6.474 27.304 1.00 91.06 102 LYS A CA 1
ATOM 835 C C . LYS A 1 102 ? -15.359 -5.457 26.175 1.00 91.06 102 LYS A C 1
ATOM 837 O O . LYS A 1 102 ? -14.678 -5.748 25.194 1.00 91.06 102 LYS A O 1
ATOM 842 N N . VAL A 1 103 ? -16.004 -4.294 26.274 1.00 91.62 103 VAL A N 1
ATOM 843 C CA . VAL A 1 103 ? -15.850 -3.225 25.275 1.00 91.62 103 VAL A CA 1
ATOM 844 C C . VAL A 1 103 ? -14.426 -2.677 25.303 1.00 91.62 103 VAL A C 1
ATOM 846 O O . VAL A 1 103 ? -13.831 -2.528 24.241 1.00 91.62 103 VAL A O 1
ATOM 849 N N . LEU A 1 104 ? -13.850 -2.461 26.487 1.00 91.50 104 LEU A N 1
ATOM 850 C CA . LEU A 1 104 ? -12.477 -1.978 26.630 1.00 91.50 104 LEU A CA 1
ATOM 851 C C . LEU A 1 104 ? -11.462 -2.934 25.985 1.00 91.50 104 LEU A C 1
ATOM 853 O O . LEU A 1 104 ? -10.623 -2.504 25.202 1.00 91.50 104 LEU A O 1
ATOM 857 N N . GLN A 1 105 ? -11.599 -4.241 26.224 1.00 94.25 105 GLN A N 1
ATOM 858 C CA . GLN A 1 105 ? -10.760 -5.256 25.579 1.00 94.25 105 GLN A CA 1
ATOM 859 C C . GLN A 1 105 ? -10.903 -5.257 24.053 1.00 94.25 105 GLN A C 1
ATOM 861 O O . GLN A 1 105 ? -9.928 -5.498 23.347 1.00 94.25 105 GLN A O 1
ATOM 866 N N . LYS A 1 106 ? -12.109 -5.012 23.527 1.00 95.06 106 LYS A N 1
ATOM 867 C CA . LYS A 1 106 ? -12.327 -4.906 22.077 1.00 95.06 106 LYS A CA 1
ATOM 868 C C . LYS A 1 106 ? -11.664 -3.664 21.493 1.00 95.06 106 LYS A C 1
ATOM 870 O O . LYS A 1 106 ? -11.069 -3.775 20.432 1.00 95.06 106 LYS A O 1
ATOM 875 N N . VAL A 1 107 ? -11.752 -2.522 22.180 1.00 94.56 107 VAL A N 1
ATOM 876 C CA . VAL A 1 107 ? -11.071 -1.283 21.771 1.00 94.56 107 VAL A CA 1
ATOM 877 C C . VAL A 1 107 ? -9.567 -1.510 21.699 1.00 94.56 107 VAL A C 1
ATOM 879 O O . VAL A 1 107 ? -8.966 -1.189 20.685 1.00 94.56 107 VAL A O 1
ATOM 882 N N . GLU A 1 108 ? -8.978 -2.116 22.729 1.00 95.38 108 GLU A N 1
ATOM 883 C CA . GLU A 1 108 ? -7.532 -2.350 22.775 1.00 95.38 108 GLU A CA 1
ATOM 884 C C . GLU A 1 108 ? -7.055 -3.276 21.651 1.00 95.38 108 GLU A C 1
ATOM 886 O O . GLU A 1 108 ? -6.080 -2.989 20.961 1.00 95.38 108 GLU A O 1
ATOM 891 N N . ARG A 1 109 ? -7.787 -4.370 21.411 1.00 96.50 109 ARG A N 1
ATOM 892 C CA . ARG A 1 109 ? -7.483 -5.292 20.307 1.00 96.50 109 ARG A CA 1
ATOM 893 C C . ARG A 1 109 ? -7.581 -4.602 18.953 1.00 96.50 109 ARG A C 1
ATOM 895 O O . ARG A 1 109 ? -6.700 -4.781 18.123 1.00 96.50 109 ARG A O 1
ATOM 902 N N . GLU A 1 110 ? -8.644 -3.832 18.736 1.00 97.06 110 GLU A N 1
ATOM 903 C CA . GLU A 1 110 ? -8.843 -3.126 17.472 1.00 97.06 110 GLU A CA 1
ATOM 904 C C . GLU A 1 110 ? -7.793 -2.022 17.281 1.00 97.06 110 GLU A C 1
ATOM 906 O O . GLU A 1 110 ? -7.297 -1.866 16.174 1.00 97.06 110 GLU A O 1
ATOM 911 N N . ASN A 1 111 ? -7.380 -1.321 18.344 1.00 96.50 111 ASN A N 1
ATOM 912 C CA . ASN A 1 111 ? -6.279 -0.354 18.293 1.00 96.50 111 ASN A CA 1
ATOM 913 C C . ASN A 1 111 ? -4.976 -1.028 17.856 1.00 96.50 111 ASN A C 1
ATOM 915 O O . ASN A 1 111 ? -4.319 -0.535 16.947 1.00 96.50 111 ASN A O 1
ATOM 919 N N . CYS A 1 112 ? -4.633 -2.176 18.445 1.00 96.94 112 CYS A N 1
ATOM 920 C CA . CYS A 1 112 ? -3.431 -2.923 18.072 1.00 96.94 112 CYS A CA 1
ATOM 921 C C . CYS A 1 112 ? -3.459 -3.360 16.595 1.00 96.94 112 CYS A C 1
ATOM 923 O O . CYS A 1 112 ? -2.461 -3.225 15.887 1.00 96.94 112 CYS A O 1
ATOM 925 N N . ILE A 1 113 ? -4.616 -3.820 16.101 1.00 96.06 113 ILE A N 1
ATOM 926 C CA . ILE A 1 113 ? -4.807 -4.144 14.678 1.00 96.06 113 ILE A CA 1
ATOM 927 C C . ILE A 1 113 ? -4.620 -2.890 13.815 1.00 96.06 113 ILE A C 1
ATOM 929 O O . ILE A 1 113 ? -3.894 -2.923 12.825 1.00 96.06 113 ILE A O 1
ATOM 933 N N . ASN A 1 114 ? -5.248 -1.781 14.199 1.00 97.69 114 ASN A N 1
ATOM 934 C CA . ASN A 1 114 ? -5.205 -0.520 13.469 1.00 97.69 114 ASN A CA 1
ATOM 935 C C . ASN A 1 114 ? -3.782 0.052 13.371 1.00 97.69 114 ASN A C 1
ATOM 937 O O . ASN A 1 114 ? -3.358 0.483 12.298 1.00 97.69 114 ASN A O 1
ATOM 941 N N . GLU A 1 115 ? -3.032 0.024 14.472 1.00 97.69 115 GLU A N 1
ATOM 942 C CA . GLU A 1 115 ? -1.627 0.429 14.509 1.00 97.69 115 GLU A CA 1
ATOM 943 C C . GLU A 1 115 ? -0.772 -0.471 13.614 1.00 97.69 115 GLU A C 1
ATOM 945 O O . GLU A 1 115 ? -0.025 0.041 12.780 1.00 97.69 115 GLU A O 1
ATOM 950 N N . GLY A 1 116 ? -0.963 -1.793 13.688 1.00 97.88 116 GLY A N 1
ATOM 951 C CA . GLY A 1 116 ? -0.279 -2.742 12.810 1.00 97.88 116 GLY A CA 1
ATOM 952 C C . GLY A 1 116 ? -0.546 -2.480 11.324 1.00 97.88 116 GLY A C 1
ATOM 953 O O . GLY A 1 116 ? 0.388 -2.454 10.523 1.00 97.88 116 GLY A O 1
ATOM 954 N N . LEU A 1 117 ? -1.800 -2.207 10.949 1.00 97.81 117 LEU A N 1
ATOM 955 C CA . LEU A 1 117 ? -2.167 -1.843 9.575 1.00 97.81 117 LEU A CA 1
ATOM 956 C C . LEU A 1 117 ? -1.511 -0.526 9.139 1.00 97.81 117 LEU A C 1
ATOM 958 O O . LEU A 1 117 ? -1.000 -0.422 8.022 1.00 97.81 117 LEU A O 1
ATOM 962 N N . LYS A 1 118 ? -1.482 0.483 10.018 1.00 97.56 118 LYS A N 1
ATOM 963 C CA . LYS A 1 118 ? -0.822 1.771 9.753 1.00 97.56 118 LYS A CA 1
ATOM 964 C C . LYS A 1 118 ? 0.684 1.614 9.566 1.00 97.56 118 LYS A C 1
ATOM 966 O O . LYS A 1 118 ? 1.258 2.299 8.720 1.00 97.56 118 LYS A O 1
ATOM 971 N N . ASP A 1 119 ? 1.323 0.719 10.306 1.00 97.88 119 ASP A N 1
ATOM 972 C CA . ASP A 1 119 ? 2.751 0.451 10.156 1.00 97.88 119 ASP A CA 1
ATOM 973 C C . ASP A 1 119 ? 3.057 -0.321 8.868 1.00 97.88 119 ASP A C 1
ATOM 975 O O . ASP A 1 119 ? 3.921 0.112 8.101 1.00 97.88 119 ASP A O 1
ATOM 979 N N . GLN A 1 120 ? 2.268 -1.348 8.536 1.00 96.75 120 GLN A N 1
ATOM 980 C CA . GLN A 1 120 ? 2.352 -2.028 7.234 1.00 96.75 120 GLN A CA 1
ATOM 981 C C . GLN A 1 120 ? 2.152 -1.050 6.071 1.00 96.75 120 GLN A C 1
ATOM 983 O O . GLN A 1 120 ? 2.860 -1.104 5.066 1.00 96.75 120 GLN A O 1
ATOM 988 N N . ARG A 1 121 ? 1.226 -0.095 6.213 1.00 97.69 121 ARG A N 1
ATOM 989 C CA . ARG A 1 121 ? 0.969 0.944 5.210 1.00 97.69 121 ARG A CA 1
ATOM 990 C C . ARG A 1 121 ? 2.163 1.875 5.011 1.00 97.69 121 ARG A C 1
ATOM 992 O O . ARG A 1 121 ? 2.451 2.253 3.869 1.00 97.69 121 ARG A O 1
ATOM 999 N N . LYS A 1 122 ? 2.858 2.245 6.092 1.00 96.94 122 LYS A N 1
ATOM 1000 C CA . LYS A 1 122 ? 4.094 3.042 6.022 1.00 96.94 122 LYS A CA 1
ATOM 1001 C C . LYS A 1 122 ? 5.198 2.265 5.313 1.00 96.94 122 LYS A C 1
ATOM 1003 O O . LYS A 1 122 ? 5.815 2.811 4.400 1.00 96.94 122 LYS A O 1
ATOM 1008 N N . GLU A 1 123 ? 5.411 1.007 5.689 1.00 96.06 123 GLU A N 1
ATOM 1009 C CA . GLU A 1 123 ? 6.426 0.140 5.084 1.00 96.06 123 GLU A CA 1
ATOM 1010 C C . GLU A 1 123 ? 6.155 -0.089 3.591 1.00 96.06 123 GLU A C 1
ATOM 1012 O O . GLU A 1 123 ? 7.027 0.151 2.753 1.00 96.06 123 GLU A O 1
ATOM 1017 N N . ALA A 1 124 ? 4.911 -0.416 3.232 1.00 95.56 124 ALA A N 1
ATOM 1018 C CA . ALA A 1 124 ? 4.481 -0.527 1.842 1.00 95.56 124 ALA A CA 1
ATOM 1019 C C . ALA A 1 124 ? 4.712 0.782 1.067 1.00 95.56 124 ALA A C 1
ATOM 1021 O O . ALA A 1 124 ? 5.115 0.763 -0.096 1.00 95.56 124 ALA A O 1
ATOM 1022 N N . GLY A 1 125 ? 4.515 1.937 1.713 1.00 95.19 125 GLY A N 1
ATOM 1023 C CA . GLY A 1 125 ? 4.819 3.248 1.143 1.00 95.19 125 GLY A CA 1
ATOM 1024 C C . GLY A 1 125 ? 6.309 3.474 0.862 1.00 95.19 125 GLY A C 1
ATOM 1025 O O . GLY A 1 125 ? 6.642 4.140 -0.121 1.00 95.19 125 GLY A O 1
ATOM 1026 N N . LEU A 1 126 ? 7.210 2.920 1.678 1.00 95.06 126 LEU A N 1
ATOM 1027 C CA . LEU A 1 126 ? 8.654 2.954 1.423 1.00 95.06 126 LEU A CA 1
ATOM 1028 C C . LEU A 1 126 ? 9.024 2.049 0.242 1.00 95.06 126 LEU A C 1
ATOM 1030 O O . LEU A 1 126 ? 9.718 2.505 -0.669 1.00 95.06 126 LEU A O 1
ATOM 1034 N N . ALA A 1 127 ? 8.497 0.821 0.210 1.00 93.56 127 ALA A N 1
ATOM 1035 C CA . ALA A 1 127 ? 8.701 -0.121 -0.893 1.00 93.56 127 ALA A CA 1
ATOM 1036 C C . ALA A 1 127 ? 8.202 0.448 -2.233 1.00 93.56 127 ALA A C 1
ATOM 1038 O O . ALA A 1 127 ? 8.906 0.384 -3.244 1.00 93.56 127 ALA A O 1
ATOM 1039 N N . ARG A 1 128 ? 7.042 1.122 -2.228 1.00 95.56 128 ARG A N 1
ATOM 1040 C CA . ARG A 1 128 ? 6.491 1.809 -3.407 1.00 95.56 128 ARG A CA 1
ATOM 1041 C C . ARG A 1 128 ? 7.483 2.800 -4.014 1.00 95.56 128 ARG A C 1
ATOM 1043 O O . ARG A 1 128 ? 7.624 2.845 -5.229 1.00 95.56 128 ARG A O 1
ATOM 1050 N N . ARG A 1 129 ? 8.210 3.569 -3.195 1.00 94.69 129 ARG A N 1
ATOM 1051 C CA . ARG A 1 129 ? 9.197 4.551 -3.691 1.00 94.69 129 ARG A CA 1
ATOM 1052 C C . ARG A 1 129 ? 10.393 3.898 -4.382 1.00 94.69 129 ARG A C 1
ATOM 1054 O O . ARG A 1 129 ? 11.016 4.535 -5.229 1.00 94.69 129 ARG A O 1
ATOM 1061 N N . GLU A 1 130 ? 10.773 2.683 -3.992 1.00 93.56 130 GLU A N 1
ATOM 1062 C CA . GLU A 1 130 ? 11.832 1.929 -4.676 1.00 93.56 130 GLU A CA 1
ATOM 1063 C C . GLU A 1 130 ? 11.334 1.392 -6.023 1.00 93.56 130 GLU A C 1
ATOM 1065 O O . GLU A 1 130 ? 12.004 1.558 -7.044 1.00 93.56 130 GLU A O 1
ATOM 1070 N N . LEU A 1 131 ? 10.114 0.850 -6.050 1.00 94.50 131 LEU A N 1
ATOM 1071 C CA . LEU A 1 131 ? 9.476 0.382 -7.282 1.00 94.50 131 LEU A CA 1
ATOM 1072 C C . LEU A 1 131 ? 9.229 1.523 -8.272 1.00 94.50 131 LEU A C 1
ATOM 1074 O O . LEU A 1 131 ? 9.555 1.387 -9.444 1.00 94.50 131 LEU A O 1
ATOM 1078 N N . GLU A 1 132 ? 8.766 2.687 -7.806 1.00 95.06 132 GLU A N 1
ATOM 1079 C CA . GLU A 1 132 ? 8.630 3.897 -8.629 1.00 95.06 132 GLU A CA 1
ATOM 1080 C C . GLU A 1 132 ? 9.969 4.326 -9.245 1.00 95.06 132 GLU A C 1
ATOM 1082 O O . GLU A 1 132 ? 10.016 4.745 -10.401 1.00 95.06 132 GLU A O 1
ATOM 1087 N N . ARG A 1 133 ? 11.074 4.232 -8.492 1.00 95.06 133 ARG A N 1
ATOM 1088 C CA . ARG A 1 133 ? 12.413 4.544 -9.015 1.00 95.06 133 ARG A CA 1
ATOM 1089 C C . ARG A 1 133 ? 12.839 3.544 -10.084 1.00 95.06 133 ARG A C 1
ATOM 1091 O O . ARG A 1 133 ? 13.370 3.961 -11.111 1.00 95.06 133 ARG A O 1
ATOM 1098 N N . SER A 1 134 ? 12.583 2.259 -9.868 1.00 93.94 134 SER A N 1
ATOM 1099 C CA . SER A 1 134 ? 12.918 1.199 -10.824 1.00 93.94 134 SER A CA 1
ATOM 1100 C C . SER A 1 134 ? 12.071 1.287 -12.098 1.00 93.94 134 SER A C 1
ATOM 1102 O O . SER A 1 134 ? 12.622 1.247 -13.195 1.00 93.94 134 SER A O 1
ATOM 1104 N N . ALA A 1 135 ? 10.767 1.545 -11.973 1.00 94.44 135 ALA A N 1
ATOM 1105 C CA . ALA A 1 135 ? 9.866 1.768 -13.104 1.00 94.44 135 ALA A CA 1
ATOM 1106 C C . ALA A 1 135 ? 10.256 3.020 -13.909 1.00 94.44 135 ALA A C 1
ATOM 1108 O O . ALA A 1 135 ? 10.280 2.994 -15.138 1.00 94.44 135 ALA A O 1
ATOM 1109 N N . LYS A 1 136 ? 10.658 4.109 -13.235 1.00 94.88 136 LYS A N 1
ATOM 1110 C CA . LYS A 1 136 ? 11.201 5.297 -13.914 1.00 94.88 136 LYS A CA 1
ATOM 1111 C C . LYS A 1 136 ? 12.470 4.973 -14.697 1.00 94.88 136 LYS A C 1
ATOM 1113 O O . LYS A 1 136 ? 12.550 5.332 -15.869 1.00 94.88 136 LYS A O 1
ATOM 1118 N N . ARG A 1 137 ? 13.424 4.252 -14.095 1.00 94.12 137 ARG A N 1
ATOM 1119 C CA . ARG A 1 137 ? 14.651 3.810 -14.785 1.00 94.12 137 ARG A CA 1
ATOM 1120 C C . ARG A 1 137 ? 14.336 2.970 -16.021 1.00 94.12 137 ARG A C 1
ATOM 1122 O O . ARG A 1 137 ? 14.943 3.218 -17.057 1.00 94.12 137 ARG A O 1
ATOM 1129 N N . ASN A 1 138 ? 13.375 2.051 -15.920 1.00 94.81 138 ASN A N 1
ATOM 1130 C CA . ASN A 1 138 ? 12.897 1.259 -17.051 1.00 94.81 138 ASN A CA 1
ATOM 1131 C C . ASN A 1 138 ? 12.356 2.162 -18.174 1.00 94.81 138 ASN A C 1
ATOM 1133 O O . ASN A 1 138 ? 12.842 2.113 -19.301 1.00 94.81 138 ASN A O 1
ATOM 1137 N N . SER A 1 139 ? 11.438 3.078 -17.844 1.00 93.56 139 SER A N 1
ATOM 1138 C CA . SER A 1 139 ? 10.845 3.998 -18.826 1.00 93.56 139 SER A CA 1
ATOM 1139 C C . SER A 1 139 ? 11.875 4.927 -19.486 1.00 93.56 139 SER A C 1
ATOM 1141 O O . SER A 1 139 ? 11.825 5.167 -20.693 1.00 93.56 139 SER A O 1
ATOM 1143 N N . ASP A 1 140 ? 12.861 5.407 -18.721 1.00 94.56 140 ASP A N 1
ATOM 1144 C CA . ASP A 1 140 ? 13.944 6.247 -19.230 1.00 94.56 140 ASP A CA 1
ATOM 1145 C C . ASP A 1 140 ? 14.894 5.455 -20.135 1.00 94.56 140 ASP A C 1
ATOM 1147 O O . ASP A 1 140 ? 15.385 5.996 -21.129 1.00 94.56 140 ASP A O 1
ATOM 1151 N N . ALA A 1 141 ? 15.172 4.191 -19.800 1.00 93.38 141 ALA A N 1
ATOM 1152 C CA . ALA A 1 141 ? 15.970 3.296 -20.629 1.00 93.38 141 ALA A CA 1
ATOM 1153 C C . ALA A 1 141 ? 15.259 3.007 -21.955 1.00 93.38 141 ALA A C 1
ATOM 1155 O O . ALA A 1 141 ? 15.886 3.121 -23.007 1.00 93.38 141 ALA A O 1
ATOM 1156 N N . GLN A 1 142 ? 13.947 2.752 -21.918 1.00 93.19 142 GLN A N 1
ATOM 1157 C CA . GLN A 1 142 ? 13.135 2.543 -23.115 1.00 93.19 142 GLN A CA 1
ATOM 1158 C C . GLN A 1 142 ? 13.128 3.783 -24.012 1.00 93.19 142 GLN A C 1
ATOM 1160 O O . GLN A 1 142 ? 13.321 3.673 -25.221 1.00 93.19 142 GLN A O 1
ATOM 1165 N N . ARG A 1 143 ? 12.966 4.981 -23.431 1.00 94.94 143 ARG A N 1
ATOM 1166 C CA . ARG A 1 143 ? 13.023 6.235 -24.193 1.00 94.94 143 ARG A CA 1
ATOM 1167 C C . ARG A 1 143 ? 14.385 6.420 -24.862 1.00 94.94 143 ARG A C 1
ATOM 1169 O O . ARG A 1 143 ? 14.435 6.682 -26.057 1.00 94.94 143 ARG A O 1
ATOM 1176 N N . LYS A 1 144 ? 15.480 6.233 -24.118 1.00 93.25 144 LYS A N 1
ATOM 1177 C CA . LYS A 1 144 ? 16.850 6.342 -24.655 1.00 93.25 144 LYS A CA 1
ATOM 1178 C C . LYS A 1 144 ? 17.132 5.308 -25.739 1.00 93.25 144 LYS A C 1
ATOM 1180 O O . LYS A 1 144 ? 17.869 5.600 -26.675 1.00 93.25 144 LYS A O 1
ATOM 1185 N N . LEU A 1 145 ? 16.567 4.109 -25.608 1.00 93.12 145 LEU A N 1
ATOM 1186 C CA . LEU A 1 145 ? 16.670 3.073 -26.624 1.00 93.12 145 LEU A CA 1
ATOM 1187 C C . LEU A 1 145 ? 15.970 3.536 -27.904 1.00 93.12 145 LEU A C 1
ATOM 1189 O O . LEU A 1 145 ? 16.598 3.561 -28.956 1.00 93.12 145 LEU A O 1
ATOM 1193 N N . ASN A 1 146 ? 14.723 4.001 -27.802 1.00 92.19 146 ASN A N 1
ATOM 1194 C CA . ASN A 1 146 ? 13.977 4.533 -28.943 1.00 92.19 146 ASN A CA 1
ATOM 1195 C C . ASN A 1 146 ? 14.709 5.715 -29.604 1.00 92.19 146 ASN A C 1
ATOM 1197 O O . ASN A 1 146 ? 14.839 5.739 -30.821 1.00 92.19 146 ASN A O 1
ATOM 1201 N N . GLU A 1 147 ? 15.241 6.660 -28.822 1.00 91.62 147 GLU A N 1
ATOM 1202 C CA . GLU A 1 147 ? 16.055 7.780 -29.324 1.00 91.62 147 GLU A CA 1
ATOM 1203 C C . GLU A 1 147 ? 17.304 7.297 -30.078 1.00 91.62 147 GLU A C 1
ATOM 1205 O O . GLU A 1 147 ? 17.630 7.830 -31.138 1.00 91.62 147 GLU A O 1
ATOM 1210 N N . LEU A 1 148 ? 17.989 6.272 -29.560 1.00 89.69 148 LEU A N 1
ATOM 1211 C CA . LEU A 1 148 ? 19.170 5.687 -30.192 1.00 89.69 148 LEU A CA 1
ATOM 1212 C C . LEU A 1 148 ? 18.818 5.009 -31.520 1.00 89.69 148 LEU A C 1
ATOM 1214 O O . LEU A 1 148 ? 19.512 5.228 -32.509 1.00 89.69 148 LEU A O 1
ATOM 1218 N N . TYR A 1 149 ? 17.725 4.244 -31.572 1.00 89.19 149 TYR A N 1
ATOM 1219 C CA . TYR A 1 149 ? 17.244 3.660 -32.826 1.00 89.19 149 TYR A CA 1
ATOM 1220 C C . TYR A 1 149 ? 16.818 4.740 -33.822 1.00 89.19 149 TYR A C 1
ATOM 1222 O O . TYR A 1 149 ? 17.218 4.679 -34.983 1.00 89.19 149 TYR A O 1
ATOM 1230 N N . HIS A 1 150 ? 16.090 5.765 -33.374 1.00 87.69 150 HIS A N 1
ATOM 1231 C CA . HIS A 1 150 ? 15.716 6.882 -34.234 1.00 87.69 150 HIS A CA 1
ATOM 1232 C C . HIS A 1 150 ? 16.944 7.597 -34.806 1.00 87.69 150 HIS A C 1
ATOM 1234 O O . HIS A 1 150 ? 16.994 7.854 -36.001 1.00 87.69 150 HIS A O 1
ATOM 1240 N N . ALA A 1 151 ? 17.977 7.850 -34.005 1.00 85.19 151 ALA A N 1
ATOM 1241 C CA . ALA A 1 151 ? 19.181 8.527 -34.480 1.00 85.19 151 ALA A CA 1
ATOM 1242 C C . ALA A 1 151 ? 19.999 7.716 -35.506 1.00 85.19 151 ALA A C 1
ATOM 1244 O O . ALA A 1 151 ? 20.740 8.311 -36.286 1.00 85.19 151 ALA A O 1
ATOM 1245 N N . ILE A 1 152 ? 19.923 6.380 -35.481 1.00 84.00 152 ILE A N 1
ATOM 1246 C CA . ILE A 1 152 ? 20.688 5.501 -36.384 1.00 84.00 152 ILE A CA 1
ATOM 1247 C C . ILE A 1 152 ? 19.908 5.198 -37.660 1.00 84.00 152 ILE A C 1
ATOM 1249 O O . ILE A 1 152 ? 20.492 5.191 -38.737 1.00 84.00 152 ILE A O 1
ATOM 1253 N N . PHE A 1 153 ? 18.613 4.919 -37.526 1.00 83.69 153 PHE A N 1
ATOM 1254 C CA . PHE A 1 153 ? 17.798 4.345 -38.596 1.00 83.69 153 PHE A CA 1
ATOM 1255 C C . PHE A 1 153 ? 16.745 5.310 -39.151 1.00 83.69 153 PHE A C 1
ATOM 1257 O O . PHE A 1 153 ? 15.983 4.921 -40.025 1.00 83.69 153 PHE A O 1
ATOM 1264 N N . THR A 1 154 ? 16.669 6.550 -38.653 1.00 78.19 154 THR A N 1
ATOM 1265 C CA . THR A 1 154 ? 15.785 7.575 -39.233 1.00 78.19 154 THR A CA 1
ATOM 1266 C C . THR A 1 154 ? 16.588 8.513 -40.127 1.00 78.19 154 THR A C 1
ATOM 1268 O O . THR A 1 154 ? 17.578 9.097 -39.686 1.00 78.19 154 THR A O 1
ATOM 1271 N N . GLY A 1 155 ? 16.117 8.709 -41.358 1.00 74.62 155 GLY A N 1
ATOM 1272 C CA . GLY A 1 155 ? 16.720 9.597 -42.350 1.00 74.62 155 GLY A CA 1
ATOM 1273 C C . GLY A 1 155 ? 17.058 8.866 -43.653 1.00 74.62 155 GLY A C 1
ATOM 1274 O O . GLY A 1 155 ? 17.012 7.640 -43.682 1.00 74.62 155 GLY A O 1
ATOM 1275 N N . PRO A 1 156 ? 17.384 9.610 -44.724 1.00 71.81 156 PRO A N 1
ATOM 1276 C CA . PRO A 1 156 ? 17.754 9.019 -46.006 1.00 71.81 156 PRO A CA 1
ATOM 1277 C C . PRO A 1 156 ? 19.006 8.165 -45.846 1.00 71.81 156 PRO A C 1
ATOM 1279 O O . PRO A 1 156 ? 19.931 8.549 -45.122 1.00 71.81 156 PRO A O 1
ATOM 1282 N N . THR A 1 157 ? 19.041 7.034 -46.539 1.00 78.00 157 THR A N 1
ATOM 1283 C CA . THR A 1 157 ? 20.141 6.079 -46.513 1.00 78.00 157 THR A CA 1
ATOM 1284 C C . THR A 1 157 ? 21.057 6.381 -47.698 1.00 78.00 157 THR A C 1
ATOM 1286 O O . THR A 1 157 ? 20.914 5.787 -48.764 1.00 78.00 157 THR A O 1
ATOM 1289 N N . PRO A 1 158 ? 22.076 7.258 -47.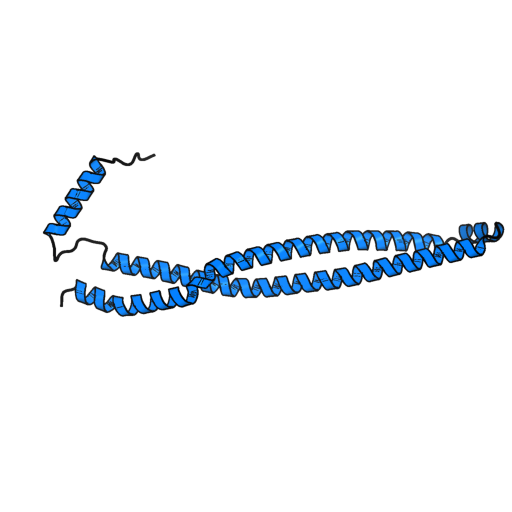563 1.00 69.25 158 PRO A N 1
ATOM 1290 C CA . PRO A 1 158 ? 22.742 7.877 -48.717 1.00 69.25 158 PRO A CA 1
ATOM 1291 C C . PRO A 1 158 ? 23.571 6.881 -49.543 1.00 69.25 158 PRO A C 1
ATOM 1293 O O . PRO A 1 158 ? 24.065 7.204 -50.619 1.00 69.25 158 PRO A O 1
ATOM 1296 N N . GLN A 1 159 ? 23.775 5.680 -48.999 1.00 73.88 159 GLN A N 1
ATOM 1297 C CA . GLN A 1 159 ? 24.452 4.553 -49.638 1.00 73.88 159 GLN A CA 1
ATOM 1298 C C . GLN A 1 159 ? 23.529 3.786 -50.600 1.00 73.88 159 GLN A C 1
ATOM 1300 O O . GLN A 1 159 ? 24.034 3.047 -51.441 1.00 73.88 159 GLN A O 1
ATOM 1305 N N . PHE A 1 160 ? 22.212 3.990 -50.504 1.00 80.19 160 PHE A N 1
ATOM 1306 C CA . PHE A 1 160 ? 21.171 3.328 -51.289 1.00 80.19 160 PHE A CA 1
ATOM 1307 C C . PHE A 1 160 ? 20.155 4.359 -51.827 1.00 80.19 160 PHE A C 1
ATOM 1309 O O . PHE A 1 160 ? 18.984 4.344 -51.458 1.00 80.19 160 PHE A O 1
ATOM 1316 N N . PRO A 1 161 ? 20.566 5.260 -52.738 1.00 80.56 161 PRO A N 1
ATOM 1317 C CA . PRO A 1 161 ? 19.693 6.323 -53.250 1.00 80.56 161 PRO A CA 1
ATOM 1318 C C . PRO A 1 161 ? 18.441 5.798 -53.977 1.00 80.56 161 PRO A C 1
ATOM 1320 O O . PRO A 1 161 ? 17.403 6.453 -53.982 1.00 80.56 161 PRO A O 1
ATOM 1323 N N . GLU A 1 162 ? 18.512 4.604 -54.572 1.00 83.75 162 GLU A N 1
ATOM 1324 C CA . GLU A 1 162 ? 17.365 3.955 -55.223 1.00 83.75 162 GLU A CA 1
ATOM 1325 C C . GLU A 1 162 ? 16.271 3.545 -54.219 1.00 83.75 162 GLU A C 1
ATOM 1327 O O . GLU A 1 162 ? 15.081 3.581 -54.550 1.00 83.75 162 GLU A O 1
ATOM 1332 N N . GLU A 1 163 ? 16.669 3.179 -52.997 1.00 83.50 163 GLU A N 1
ATOM 1333 C CA . GLU A 1 163 ? 15.765 2.859 -51.890 1.00 83.50 163 GLU A CA 1
ATOM 1334 C C . GLU A 1 163 ? 15.072 4.131 -51.392 1.00 83.50 163 GLU A C 1
ATOM 1336 O O . GLU A 1 163 ? 13.843 4.165 -51.344 1.00 83.50 163 GLU A O 1
ATOM 1341 N N . ASP A 1 164 ? 15.836 5.206 -51.165 1.00 84.56 164 ASP A N 1
ATOM 1342 C CA . ASP A 1 164 ? 15.306 6.517 -50.761 1.00 84.56 164 ASP A CA 1
ATOM 1343 C C . ASP A 1 164 ? 14.263 7.043 -51.771 1.00 84.56 164 ASP A C 1
ATOM 1345 O O . ASP A 1 164 ? 13.205 7.564 -51.403 1.00 84.56 164 ASP A O 1
ATOM 1349 N N . GLU A 1 165 ? 14.519 6.889 -53.076 1.00 85.44 165 GLU A N 1
ATOM 1350 C CA . GLU A 1 165 ? 13.556 7.264 -54.116 1.00 85.44 165 GLU A CA 1
ATOM 1351 C C . GLU A 1 165 ? 12.284 6.408 -54.087 1.00 85.44 165 GLU A C 1
ATOM 1353 O O . GLU A 1 165 ? 11.179 6.916 -54.326 1.00 85.44 165 GLU A O 1
ATOM 1358 N N . ALA A 1 166 ? 12.421 5.103 -53.842 1.00 86.56 166 ALA A N 1
ATOM 1359 C CA . ALA A 1 166 ? 11.294 4.188 -53.737 1.00 86.56 166 ALA A CA 1
ATOM 1360 C C . ALA A 1 166 ? 10.441 4.487 -52.497 1.00 86.56 166 ALA A C 1
ATOM 1362 O O . ALA A 1 166 ? 9.214 4.530 -52.611 1.00 86.56 166 ALA A O 1
ATOM 1363 N N . GLU A 1 167 ? 11.072 4.779 -51.361 1.00 84.56 167 GLU A N 1
ATOM 1364 C CA . GLU A 1 167 ? 10.410 5.129 -50.107 1.00 84.56 167 GLU A CA 1
ATOM 1365 C C . GLU A 1 167 ? 9.602 6.426 -50.257 1.00 84.56 167 GLU A C 1
ATOM 1367 O O . GLU A 1 167 ? 8.393 6.441 -50.015 1.00 84.56 167 GLU A O 1
ATOM 1372 N N . GLN A 1 168 ? 10.200 7.469 -50.844 1.00 85.31 168 GLN A N 1
ATOM 1373 C CA . GLN A 1 168 ? 9.487 8.710 -51.164 1.00 85.31 168 GLN A CA 1
ATOM 1374 C C . GLN A 1 168 ? 8.335 8.499 -52.159 1.00 85.31 168 GLN A C 1
ATOM 1376 O O . GLN A 1 168 ? 7.306 9.178 -52.092 1.00 85.31 168 GLN A O 1
ATOM 1381 N N . ARG A 1 169 ? 8.483 7.595 -53.144 1.00 87.94 169 ARG A N 1
ATOM 1382 C CA . ARG A 1 169 ? 7.377 7.237 -54.055 1.00 87.94 169 ARG A CA 1
ATOM 1383 C C . ARG A 1 169 ? 6.235 6.579 -53.280 1.00 87.94 169 ARG A C 1
ATOM 1385 O O . ARG A 1 169 ? 5.087 6.959 -53.504 1.00 87.94 169 ARG A O 1
ATOM 1392 N N . CYS A 1 170 ? 6.535 5.655 -52.373 1.00 85.38 170 CYS A N 1
ATOM 1393 C CA . CYS A 1 170 ? 5.546 5.000 -51.523 1.00 85.38 170 CYS A CA 1
ATOM 1394 C C . CYS A 1 170 ? 4.836 5.990 -50.588 1.00 85.38 170 CYS A C 1
ATOM 1396 O O . CYS A 1 170 ? 3.606 6.004 -50.572 1.00 85.38 170 CYS A O 1
ATOM 1398 N N . GLU A 1 171 ? 5.558 6.871 -49.891 1.00 84.94 171 GLU A N 1
ATOM 1399 C CA . GLU A 1 171 ? 4.957 7.896 -49.020 1.00 84.94 171 GLU A CA 1
ATOM 1400 C C . GLU A 1 171 ? 3.976 8.796 -49.780 1.00 84.94 171 GLU A C 1
ATOM 1402 O O . GLU A 1 171 ? 2.843 9.008 -49.338 1.00 84.94 171 GLU A O 1
ATOM 1407 N N . ARG A 1 172 ? 4.366 9.265 -50.974 1.00 86.19 172 ARG A N 1
ATOM 1408 C CA . ARG A 1 172 ? 3.493 10.071 -51.844 1.00 86.19 172 ARG A CA 1
ATOM 1409 C C . ARG A 1 172 ? 2.229 9.318 -52.263 1.00 86.19 172 ARG A C 1
ATOM 1411 O O . ARG A 1 172 ? 1.164 9.923 -52.375 1.00 86.19 172 ARG A O 1
ATOM 1418 N N . LEU A 1 173 ? 2.327 8.012 -52.517 1.00 85.50 173 LEU A N 1
ATOM 1419 C CA . LEU A 1 173 ? 1.176 7.180 -52.874 1.00 85.50 173 LEU A CA 1
ATOM 1420 C C . LEU A 1 173 ? 0.251 6.944 -51.675 1.00 85.50 173 LEU A C 1
ATOM 1422 O O . LEU A 1 173 ? -0.965 7.036 -51.829 1.00 85.50 173 LEU A O 1
ATOM 1426 N N . VAL A 1 174 ? 0.802 6.711 -50.482 1.00 84.94 174 VAL A N 1
ATOM 1427 C CA . VAL A 1 174 ? 0.026 6.542 -49.243 1.00 84.94 174 VAL A CA 1
ATOM 1428 C C . VAL A 1 174 ? -0.743 7.819 -48.902 1.00 84.94 174 VAL A C 1
ATOM 1430 O O . VAL A 1 174 ? -1.951 7.751 -48.688 1.00 84.94 174 VAL A O 1
ATOM 1433 N N . GLN A 1 175 ? -0.095 8.987 -48.960 1.00 80.12 175 GLN A N 1
ATOM 1434 C CA . GLN A 1 175 ? -0.746 10.288 -48.733 1.00 80.12 175 GLN A CA 1
ATOM 1435 C C . GLN A 1 175 ? -1.867 10.578 -49.744 1.00 80.12 175 GLN A C 1
ATOM 1437 O O . GLN A 1 175 ? -2.831 11.274 -49.431 1.00 80.12 175 GLN A O 1
ATOM 1442 N N . ARG A 1 176 ? -1.759 10.033 -50.962 1.00 78.69 176 ARG A N 1
ATOM 1443 C CA . ARG A 1 176 ? -2.758 10.192 -52.025 1.00 78.69 176 ARG A CA 1
ATOM 1444 C C . ARG A 1 176 ? -3.940 9.227 -51.889 1.00 78.69 176 ARG A C 1
ATOM 1446 O O . ARG A 1 176 ? -5.056 9.600 -52.240 1.00 78.69 176 ARG A O 1
ATOM 1453 N N . CYS A 1 177 ? -3.702 8.001 -51.423 1.00 79.31 177 CYS A N 1
ATOM 1454 C CA . CYS A 1 177 ? -4.726 6.958 -51.293 1.00 79.31 177 CYS A CA 1
ATOM 1455 C C . CYS A 1 177 ? -5.469 7.003 -49.948 1.00 79.31 177 CYS A C 1
ATOM 1457 O O . CYS A 1 177 ? -6.641 6.640 -49.895 1.00 79.31 177 CYS A O 1
ATOM 1459 N N . TRP A 1 178 ? -4.818 7.487 -48.889 1.00 63.62 178 TRP A N 1
ATOM 1460 C CA . TRP A 1 178 ? -5.425 7.770 -47.590 1.00 63.62 178 TRP A CA 1
ATOM 1461 C C . TRP A 1 178 ? -5.078 9.198 -47.159 1.00 63.62 178 TRP A C 1
ATOM 1463 O O . TRP A 1 178 ? -4.168 9.394 -46.351 1.00 63.62 178 TRP A O 1
ATOM 1473 N N . PRO A 1 179 ? -5.800 10.219 -47.658 1.00 65.50 179 PRO A N 1
ATOM 1474 C CA . PRO A 1 179 ? -5.787 11.510 -46.995 1.00 65.50 179 PRO A CA 1
ATOM 1475 C C . PRO A 1 179 ? -6.395 11.276 -45.611 1.00 65.50 179 PRO A C 1
ATOM 1477 O O . PRO A 1 179 ? -7.595 11.026 -45.484 1.00 65.50 179 PRO A O 1
ATOM 1480 N N . THR A 1 180 ? -5.565 11.260 -44.571 1.00 60.56 180 THR A N 1
ATOM 1481 C CA . THR A 1 180 ? -6.061 11.288 -43.200 1.00 60.56 180 THR A CA 1
ATOM 1482 C C . THR A 1 180 ? -6.996 12.485 -43.100 1.00 60.56 180 THR A C 1
ATOM 1484 O O . THR A 1 180 ? -6.603 13.617 -43.377 1.00 60.56 180 THR A O 1
ATOM 1487 N N . ALA A 1 181 ? -8.266 12.219 -42.790 1.00 50.00 181 ALA A N 1
ATOM 1488 C CA . ALA A 1 181 ? -9.221 13.257 -42.459 1.00 50.00 181 ALA A CA 1
ATOM 1489 C C . ALA A 1 181 ? -8.672 13.984 -41.230 1.00 50.00 181 ALA A C 1
ATOM 1491 O O . ALA A 1 181 ? -8.749 13.490 -40.109 1.00 50.00 181 ALA A O 1
ATOM 1492 N N . THR A 1 182 ? -8.035 15.121 -41.471 1.00 49.78 182 THR A N 1
ATOM 1493 C CA . THR A 1 182 ? -7.707 16.110 -40.461 1.00 49.78 182 THR A CA 1
ATOM 1494 C C . THR A 1 182 ? -9.020 16.658 -39.905 1.00 49.78 182 THR A C 1
ATOM 1496 O O . THR A 1 182 ? -9.698 17.448 -40.562 1.00 49.78 182 THR A O 1
ATOM 1499 N N . ALA A 1 183 ? -9.380 16.204 -38.705 1.00 36.19 183 ALA A N 1
ATOM 1500 C CA . ALA A 1 183 ? -10.325 16.834 -37.788 1.00 36.19 183 ALA A CA 1
ATOM 1501 C C . ALA A 1 183 ? -9.773 16.699 -36.366 1.00 36.19 183 ALA A C 1
ATOM 1503 O O . ALA A 1 183 ? -9.400 15.562 -35.996 1.00 36.19 183 ALA A O 1
#

Sequence (183 aa):
MSYFEAQVQKSATRNAELLQLLAETDHASPALEQHMRFIEDLDCQIRDSDERLRSLSSKRDSGLKEHQRFRDSHVRRFVYKAAGKENDFTSKAEKGEREYIKVLQKVERENCINEGLKDQRKEAGLARRELERSAKRNSDAQRKLNELYHAIFTGPTPQFPEEDEAEQRCERLVQRCWPTATA

Secondary structure (DSSP, 8-state):
--HHHHHHHHHHHHHHHHHHHHHHHTTHHHHHHHHHHHHHHHHHHHHHHHHHHHHHHHHHHHHHHHHHHHHH-HHHHHHHHHTT-HHHHHHHHHHHHHHHHHHHHHHHHHHHHHHHHHHHHHHHHHHHHHHHHHHHHHHHHHHHHHHHHHHHHSS--TT-HHHHHHHHHHHHHHHHH------

Radius of gyration: 36.92 Å; chains: 1; bounding box: 73×26×105 Å

Foldseek 3Di:
DDPLVVLCVVCVVVLVVLVVLLVVLVVLVVVLVVLVVVLVVLVVVLVVLVVVLVVLVVVLVVLVVVLCCLVVPPVVCVVCVVVVNNVVSVVVSVVSVVVNVVSVVVNVVSVVVSVVSVVVSVVSVVVSVVSVVSVVSNVVSVVVSVVSCCVSPPDDPVVCVVVVVVVVVVVVVCCVVDVPPDD